Protein AF-A0AAW4JAL2-F1 (afdb_monomer)

Organism: NCBI:txid479978

Radius of gyration: 27.18 Å; Cα contacts (8 Å, |Δi|>4): 121; chains: 1; bounding box: 78×72×46 Å

Mean predicted aligned error: 15.73 Å

pLDDT: mean 75.28, std 24.64, range [32.41, 98.19]

Solvent-accessible surface area (backbone atoms only — not comparable to full-atom values): 9735 Å² total; per-residue (Å²): 136,89,83,88,85,87,83,91,80,91,78,87,87,85,87,79,88,86,88,87,83,86,85,88,83,90,84,86,88,84,88,81,88,77,83,83,69,83,73,69,82,74,87,68,92,65,83,68,89,48,60,44,38,52,54,19,42,5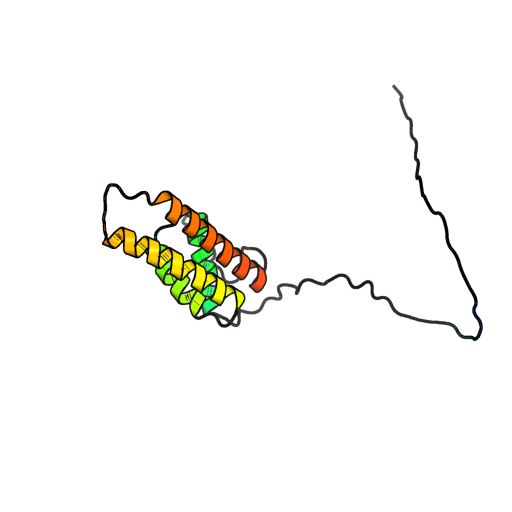3,49,44,51,51,33,58,76,67,67,56,54,49,34,82,72,42,44,64,31,14,62,33,13,51,65,22,83,52,65,58,36,16,54,25,12,46,51,30,39,54,45,26,47,53,46,44,53,50,61,71,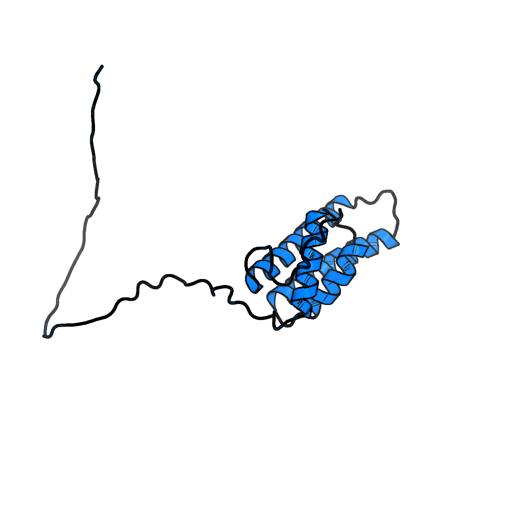65,61,56,92,86,64,80,56,64,71,52,41,52,50,31,52,49,26,46,50,48,29,49,50,31,38,31,74,74,65,44,70,81,84,52,98,83,52,80,73,83,77,81,82,127

Sequence (153 aa):
MKRELAALSLLFVSACAPAEPAPSSSAAPSSSSAAAASAAPQAGSTAPADKVATGACNMVARVIEQQDVRFTSNSPIALRARRAADPGVREAGERLAVVTKESGDMFVRNDPNEDTGPVDARMAEAQRGLLTACTALFGPQPWPFAPSPTATN

Foldseek 3Di:
DDDDDDDDDDDDDDDDDDDDDDDDDDDDDDDDDDPPPPPDPPLDDDPPPWPLLVVLLLLLVVCLVVLPLALVSLVVSLVSQCPTPQPQSNVLSPQLNVLSVVNVVCVVVPDPPDDCVVSSVSSSVSSVSNNVSSCSRRNDDDGPPRPDPPPDD

Structure (mmCIF, N/CA/C/O backbone):
data_AF-A0AAW4JAL2-F1
#
_entry.id   AF-A0AAW4JAL2-F1
#
loop_
_atom_site.group_PDB
_atom_site.id
_atom_site.type_symbol
_atom_site.label_atom_id
_atom_site.label_alt_id
_atom_site.label_comp_id
_atom_site.label_asym_id
_atom_site.label_entity_id
_atom_site.label_seq_id
_atom_site.pdbx_PDB_ins_code
_atom_site.Cartn_x
_atom_site.Cartn_y
_atom_site.Cartn_z
_atom_site.occupancy
_atom_site.B_iso_or_equiv
_atom_site.auth_seq_id
_atom_site.auth_comp_id
_atom_site.auth_asym_id
_atom_site.auth_atom_id
_atom_site.pdbx_PDB_model_num
ATOM 1 N N . MET A 1 1 ? -10.070 61.598 8.629 1.00 42.12 1 MET A N 1
ATOM 2 C CA . MET A 1 1 ? -10.534 61.153 7.293 1.00 42.12 1 MET A CA 1
ATOM 3 C C . MET A 1 1 ? -11.051 59.727 7.496 1.00 42.12 1 MET A C 1
ATOM 5 O O . MET A 1 1 ? -10.233 58.843 7.643 1.00 42.12 1 MET A O 1
ATOM 9 N N . LYS A 1 2 ? -12.297 59.452 7.901 1.00 42.44 2 LYS A N 1
ATOM 10 C CA . LYS A 1 2 ? -13.614 59.680 7.273 1.00 42.44 2 LYS A CA 1
ATOM 11 C C . LYS A 1 2 ? -13.723 59.051 5.875 1.00 42.44 2 LYS A C 1
ATOM 13 O O . LYS A 1 2 ? -13.361 59.707 4.905 1.00 42.44 2 LYS A O 1
ATOM 18 N N . ARG A 1 3 ? -14.248 57.817 5.818 1.00 45.53 3 ARG A N 1
ATOM 19 C CA . ARG A 1 3 ? -15.282 57.350 4.873 1.00 45.53 3 ARG A CA 1
ATOM 20 C C . ARG A 1 3 ? -15.841 55.995 5.330 1.00 45.53 3 ARG A C 1
ATOM 22 O O . ARG A 1 3 ? -15.150 54.986 5.306 1.00 45.53 3 ARG A O 1
ATOM 29 N N . GLU A 1 4 ? -17.078 56.063 5.809 1.00 40.97 4 GLU A N 1
ATOM 30 C CA . GLU A 1 4 ? -18.032 54.967 5.988 1.00 40.97 4 GLU A CA 1
ATOM 31 C C . GLU A 1 4 ? -18.690 54.577 4.647 1.00 40.97 4 GLU A C 1
ATOM 33 O O . GLU A 1 4 ? -18.439 55.244 3.643 1.00 40.97 4 GLU A O 1
ATOM 38 N N . LEU A 1 5 ? -19.593 53.581 4.724 1.00 46.53 5 LEU A N 1
ATOM 39 C CA . LEU A 1 5 ? -20.674 53.121 3.819 1.00 46.53 5 LEU A CA 1
ATOM 40 C C . LEU A 1 5 ? -20.441 51.674 3.335 1.00 46.53 5 LEU A C 1
ATOM 42 O O . LEU A 1 5 ? -19.517 51.440 2.569 1.00 46.53 5 LEU A O 1
ATOM 46 N N . ALA A 1 6 ? -21.096 50.624 3.855 1.00 42.88 6 ALA A N 1
ATOM 47 C CA . ALA A 1 6 ? -22.523 50.321 4.108 1.00 42.88 6 ALA A CA 1
ATOM 48 C C . ALA A 1 6 ? -23.257 49.665 2.916 1.00 42.88 6 ALA A C 1
ATOM 50 O O . ALA A 1 6 ? -22.968 49.963 1.764 1.00 42.88 6 ALA A O 1
ATOM 51 N N . ALA A 1 7 ? -24.263 48.855 3.284 1.00 45.91 7 ALA A N 1
ATOM 52 C CA . ALA A 1 7 ? -25.316 48.178 2.504 1.00 45.91 7 ALA A CA 1
ATOM 53 C C . ALA A 1 7 ? -24.996 46.734 2.049 1.00 45.91 7 ALA A C 1
ATOM 55 O O . ALA A 1 7 ? -24.128 46.517 1.214 1.00 45.91 7 ALA A O 1
ATOM 56 N N . LEU A 1 8 ? -25.524 45.677 2.692 1.00 42.72 8 LEU A N 1
ATOM 57 C CA . LEU A 1 8 ? -26.917 45.163 2.720 1.00 42.72 8 LEU A CA 1
ATOM 58 C C . LEU A 1 8 ? -27.532 44.906 1.335 1.00 42.72 8 LEU A C 1
ATOM 60 O O . LEU A 1 8 ? -27.754 45.856 0.592 1.00 42.72 8 LEU A O 1
ATOM 64 N N . SER A 1 9 ? -27.907 43.641 1.086 1.00 47.41 9 SER A N 1
ATOM 65 C CA . SER A 1 9 ? -29.159 43.138 0.460 1.00 47.41 9 SER A CA 1
ATOM 66 C C . SER A 1 9 ? -28.894 41.692 -0.000 1.00 47.41 9 SER A C 1
ATOM 68 O O . SER A 1 9 ? -28.150 41.481 -0.947 1.00 47.41 9 SER A O 1
ATOM 70 N N . LEU A 1 10 ? -29.260 40.629 0.728 1.00 48.38 10 LEU A N 1
ATOM 71 C CA . LEU A 1 10 ? -30.616 40.071 0.861 1.00 48.38 10 LEU A CA 1
ATOM 72 C C . LEU A 1 10 ? -31.449 40.210 -0.419 1.00 48.38 10 LEU A C 1
ATOM 74 O O . LEU A 1 10 ? -32.180 41.179 -0.582 1.00 48.38 10 LEU A O 1
ATOM 78 N N . LEU A 1 11 ? -31.389 39.192 -1.279 1.00 51.84 11 LEU A N 1
ATOM 79 C CA . LEU A 1 11 ? -32.469 38.879 -2.210 1.00 51.84 11 LEU A CA 1
ATOM 80 C C . LEU A 1 11 ? -32.836 37.402 -2.070 1.00 51.84 11 LEU A C 1
ATOM 82 O O . LEU A 1 11 ? -32.227 36.507 -2.649 1.00 51.84 11 LEU A O 1
ATOM 86 N N . PHE A 1 12 ? -33.855 37.197 -1.239 1.00 42.25 12 PHE A N 1
ATOM 87 C CA . PHE A 1 12 ? -34.793 36.092 -1.334 1.00 42.25 12 PHE A CA 1
ATOM 88 C C . PHE A 1 12 ? -35.413 36.079 -2.738 1.00 42.25 12 PHE A C 1
ATOM 90 O O . PHE A 1 12 ? -35.959 37.089 -3.178 1.00 42.25 12 PHE A O 1
ATOM 97 N N . VAL A 1 13 ? -35.414 34.922 -3.394 1.00 45.62 13 VAL A N 1
ATOM 98 C CA . VAL A 1 13 ? -36.406 34.597 -4.423 1.00 45.62 13 VAL A CA 1
ATOM 99 C C . VAL A 1 13 ? -37.194 33.405 -3.905 1.00 45.62 13 VAL A C 1
ATOM 101 O O . VAL A 1 13 ? -36.688 32.293 -3.795 1.00 45.62 13 VAL A O 1
ATOM 104 N N . SER A 1 14 ? -38.434 33.700 -3.530 1.00 43.41 14 SER A N 1
ATOM 105 C CA . SER A 1 14 ? -39.494 32.759 -3.202 1.00 43.41 14 SER A CA 1
ATOM 106 C C . SER A 1 14 ? -40.646 33.038 -4.165 1.00 43.41 14 SER A C 1
ATOM 108 O O . SER A 1 14 ? -41.103 34.177 -4.242 1.00 43.41 14 SER A O 1
ATOM 110 N N . ALA A 1 15 ? -41.064 32.022 -4.919 1.00 43.38 15 ALA A N 1
ATOM 111 C CA . ALA A 1 15 ? -42.331 31.916 -5.652 1.00 43.38 15 ALA A CA 1
ATOM 112 C C . ALA A 1 15 ? -42.387 30.497 -6.258 1.00 43.38 15 ALA A C 1
ATOM 114 O O . ALA A 1 15 ? -41.367 30.031 -6.752 1.00 43.38 15 ALA A O 1
ATOM 115 N N . CYS A 1 16 ? -43.479 29.737 -6.342 1.00 37.44 16 CYS A N 1
ATOM 116 C CA . CYS A 1 16 ? -44.869 29.801 -5.874 1.00 37.44 16 CYS A CA 1
ATOM 117 C C . CYS A 1 16 ? -45.487 28.455 -6.359 1.00 37.44 16 CYS A C 1
ATOM 119 O O . CYS A 1 16 ? -45.356 28.166 -7.543 1.00 37.44 16 CYS A O 1
ATOM 121 N N . ALA A 1 17 ? -45.834 27.518 -5.459 1.00 50.44 17 ALA A N 1
ATOM 122 C CA . ALA A 1 17 ? -47.175 26.942 -5.169 1.00 50.44 17 ALA A CA 1
ATOM 123 C C . ALA A 1 17 ? -47.904 26.169 -6.318 1.00 50.44 17 ALA A C 1
ATOM 125 O O . ALA A 1 17 ? -47.684 26.481 -7.485 1.00 50.44 17 ALA A O 1
ATOM 126 N N . PRO A 1 18 ? -48.761 25.153 -6.023 1.00 44.38 18 PRO A N 1
ATOM 127 C CA . PRO A 1 18 ? -49.992 25.341 -5.233 1.00 44.38 18 PRO A CA 1
ATOM 128 C C . PRO A 1 18 ? -50.274 24.320 -4.099 1.00 44.38 18 PRO A C 1
ATOM 130 O O . PRO A 1 18 ? -49.918 23.147 -4.173 1.00 44.38 18 PRO A O 1
ATOM 133 N N . ALA A 1 19 ? -50.965 24.828 -3.067 1.00 42.12 19 ALA A N 1
ATOM 134 C CA . ALA A 1 19 ? -51.722 24.145 -1.998 1.00 42.12 19 ALA A CA 1
ATOM 135 C C . ALA A 1 19 ? -53.107 23.673 -2.535 1.00 42.12 19 ALA A C 1
ATOM 137 O O . ALA A 1 19 ? -53.464 24.088 -3.633 1.00 42.12 19 ALA A O 1
ATOM 138 N N . GLU A 1 20 ? -53.995 22.869 -1.931 1.00 42.88 20 GLU A N 1
ATOM 139 C CA . GLU A 1 20 ? -54.377 22.372 -0.579 1.00 42.88 20 GLU A CA 1
ATOM 140 C C . GLU A 1 20 ? -55.439 21.221 -0.831 1.00 42.88 20 GLU A C 1
ATOM 142 O O . GLU A 1 20 ? -55.565 20.874 -2.012 1.00 42.88 20 GLU A O 1
ATOM 147 N N . PRO A 1 21 ? -56.243 20.613 0.102 1.00 48.28 21 PRO A N 1
ATOM 148 C CA . PRO A 1 21 ? -56.688 21.042 1.445 1.00 48.28 21 PRO A CA 1
ATOM 149 C C . PRO A 1 21 ? -56.552 20.020 2.608 1.00 48.28 21 PRO A C 1
ATOM 151 O O . PRO A 1 21 ? -56.436 18.810 2.418 1.00 48.28 21 PRO A O 1
ATOM 154 N N . ALA A 1 22 ? -56.598 20.548 3.839 1.00 46.62 22 ALA A N 1
ATOM 155 C CA . ALA A 1 22 ? -56.713 19.849 5.140 1.00 46.62 22 ALA A CA 1
ATOM 156 C C . ALA A 1 22 ? -58.193 19.412 5.433 1.00 46.62 22 ALA A C 1
ATOM 158 O O . ALA A 1 22 ? -58.999 19.615 4.519 1.00 46.62 22 ALA A O 1
ATOM 159 N N . PRO A 1 23 ? -58.637 18.858 6.613 1.00 51.88 23 PRO A N 1
ATOM 160 C CA . PRO A 1 23 ? -58.338 19.339 7.989 1.00 51.88 23 PRO A CA 1
ATOM 161 C C . PRO A 1 23 ? -58.340 18.326 9.188 1.00 51.88 23 PRO A C 1
ATOM 163 O O . PRO A 1 23 ? -58.772 17.184 9.072 1.00 51.88 23 PRO A O 1
ATOM 166 N N . SER A 1 24 ? -57.959 18.857 10.373 1.00 38.34 24 SER A N 1
ATOM 167 C CA . SER A 1 24 ? -58.356 18.481 11.767 1.00 38.34 24 SER A CA 1
ATOM 168 C C . SER A 1 24 ? -57.721 17.226 12.419 1.00 38.34 24 SER A C 1
ATOM 170 O O . SER A 1 24 ? -57.675 16.175 11.803 1.00 38.34 24 SER A O 1
ATOM 172 N N . SER A 1 25 ? -57.225 17.185 13.671 1.00 39.06 25 SER A N 1
ATOM 173 C CA . SER A 1 25 ? -57.404 18.001 14.891 1.00 39.06 25 SER A CA 1
ATOM 174 C C . SER A 1 25 ? -56.226 17.845 15.887 1.00 39.06 25 SER A C 1
ATOM 176 O O . SER A 1 25 ? -55.672 16.762 16.022 1.00 39.06 25 SER A O 1
ATOM 178 N N . SER A 1 26 ? -55.959 18.924 16.639 1.00 39.06 26 SER A N 1
ATOM 179 C CA . SER A 1 26 ? -55.559 19.024 18.066 1.00 39.06 26 SER A CA 1
ATOM 180 C C . SER A 1 26 ? -54.395 18.207 18.665 1.00 39.06 26 SER A C 1
ATOM 182 O O . SER A 1 26 ? -54.545 17.021 18.931 1.00 39.06 26 SER A O 1
ATOM 184 N N . ALA A 1 27 ? -53.326 18.912 19.079 1.00 34.84 27 ALA A N 1
ATOM 185 C CA . ALA A 1 27 ? -52.819 19.037 20.469 1.00 34.84 27 ALA A CA 1
ATOM 186 C C . ALA A 1 27 ? -51.301 19.350 20.503 1.00 34.84 27 ALA A C 1
ATOM 188 O O . ALA A 1 27 ? -50.500 18.677 19.865 1.00 34.84 27 ALA A O 1
ATOM 189 N N . ALA A 1 28 ? -50.901 20.369 21.268 1.00 36.94 28 ALA A N 1
ATOM 190 C CA . ALA A 1 28 ? -49.506 20.679 21.627 1.00 36.94 28 ALA A CA 1
ATOM 191 C C . ALA A 1 28 ? -49.160 20.055 23.005 1.00 36.94 28 ALA A C 1
ATOM 193 O O . ALA A 1 28 ? -50.087 19.565 23.654 1.00 36.94 28 ALA A O 1
ATOM 194 N N . PRO A 1 29 ? -47.935 20.179 23.574 1.00 50.56 29 PRO A N 1
ATOM 195 C CA . PRO A 1 29 ? -46.607 20.481 23.017 1.00 50.56 29 PRO A CA 1
ATOM 196 C C . PRO A 1 29 ? -45.538 19.421 23.420 1.00 50.56 29 PRO A C 1
ATOM 198 O O . PRO A 1 29 ? -45.803 18.537 24.230 1.00 50.56 29 PRO A O 1
ATOM 201 N N . SER A 1 30 ? -44.297 19.605 22.945 1.00 32.41 30 SER A N 1
ATOM 202 C CA . SER A 1 30 ? -43.004 19.205 23.562 1.00 32.41 30 SER A CA 1
ATOM 203 C C . SER A 1 30 ? -42.102 18.312 22.704 1.00 32.41 30 SER A C 1
ATOM 205 O O . SER A 1 30 ? -42.478 17.227 22.282 1.00 32.41 30 SER A O 1
ATOM 207 N N . SER A 1 31 ? -40.857 18.782 22.584 1.00 36.38 31 SER A N 1
ATOM 208 C CA . SER A 1 31 ? -39.620 17.999 22.501 1.00 36.38 31 SER A CA 1
ATOM 209 C C . SER A 1 31 ? -39.442 17.041 21.319 1.00 36.38 31 SER A C 1
ATOM 211 O O . SER A 1 31 ? -39.886 15.900 21.352 1.00 36.38 31 SER A O 1
ATOM 213 N N . SER A 1 32 ? -38.578 17.408 20.371 1.00 37.66 32 SER A N 1
ATOM 214 C CA . SER A 1 32 ? -37.197 16.884 20.330 1.00 37.66 32 SER A CA 1
ATOM 215 C C . SER A 1 32 ? -36.548 17.131 18.971 1.00 37.66 32 SER A C 1
ATOM 217 O O . SER A 1 32 ? -37.072 16.794 17.915 1.00 37.66 32 SER A O 1
ATOM 219 N N . SER A 1 33 ? -35.365 17.722 19.048 1.00 35.81 33 SER A N 1
ATOM 220 C CA . SER A 1 33 ? -34.369 17.883 18.000 1.00 35.81 33 SER A CA 1
ATOM 221 C C . SER A 1 33 ? -33.997 16.561 17.324 1.00 35.81 33 SER A C 1
ATOM 223 O O . SER A 1 33 ? -33.811 15.566 18.015 1.00 35.81 33 SER A O 1
ATOM 225 N N . ALA A 1 34 ? -33.739 16.596 16.015 1.00 36.84 34 ALA A N 1
ATOM 226 C CA . ALA A 1 34 ? -32.634 15.859 15.391 1.00 36.84 34 ALA A CA 1
ATOM 227 C C . ALA A 1 34 ? -32.423 16.356 13.952 1.00 36.84 34 ALA A C 1
ATOM 229 O O . ALA A 1 34 ? -32.934 15.793 12.988 1.00 36.84 34 ALA A O 1
ATOM 230 N N . ALA A 1 35 ? -31.628 17.418 13.807 1.00 34.88 35 ALA A N 1
ATOM 231 C CA . ALA A 1 35 ? -30.840 17.581 12.597 1.00 34.88 35 ALA A CA 1
ATOM 232 C C . ALA A 1 35 ? -29.868 16.395 12.556 1.00 34.88 35 ALA A C 1
ATOM 234 O O . ALA A 1 35 ? -28.997 16.280 13.419 1.00 34.88 35 ALA A O 1
ATOM 235 N N . ALA A 1 36 ? -30.054 15.487 11.601 1.00 36.50 36 ALA A N 1
ATOM 236 C CA . ALA A 1 36 ? -29.121 14.404 11.337 1.00 36.50 36 ALA A CA 1
ATOM 237 C C . ALA A 1 36 ? -27.841 14.994 10.725 1.00 36.50 36 ALA A C 1
ATOM 239 O O . ALA A 1 36 ? -27.621 14.955 9.519 1.00 36.50 36 ALA A O 1
ATOM 240 N N . ALA A 1 37 ? -27.004 15.590 11.573 1.00 38.31 37 ALA A N 1
ATOM 241 C CA . ALA A 1 37 ? -25.594 15.733 11.283 1.00 38.31 37 ALA A CA 1
ATOM 242 C C . ALA A 1 37 ? -25.013 14.318 11.310 1.00 38.31 37 ALA A C 1
ATOM 244 O O . ALA A 1 37 ? -25.045 13.653 12.346 1.00 38.31 37 ALA A O 1
ATOM 245 N N . SER A 1 38 ? -24.534 13.840 10.162 1.00 39.91 38 SER A N 1
ATOM 246 C CA . SER A 1 38 ? -23.717 12.636 10.078 1.00 39.91 38 SER A CA 1
ATOM 247 C C . SER A 1 38 ? -22.513 12.807 11.001 1.00 39.91 38 SER A C 1
ATOM 249 O O . SER A 1 38 ? -21.517 13.432 10.642 1.00 39.91 38 SER A O 1
ATOM 251 N N . ALA A 1 39 ? -22.624 12.286 12.220 1.00 35.12 39 ALA A N 1
ATOM 252 C CA . ALA A 1 39 ? -21.490 12.103 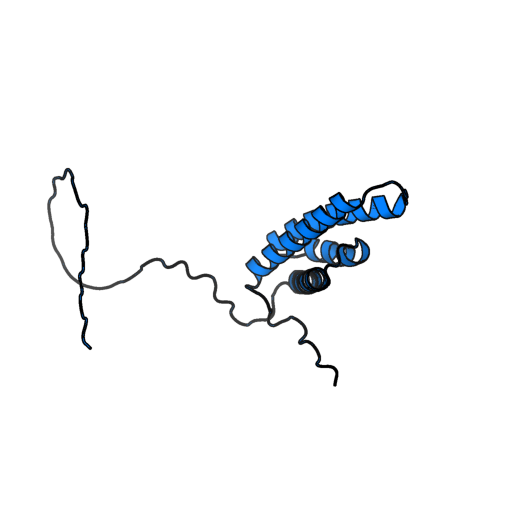13.095 1.00 35.12 39 ALA A CA 1
ATOM 253 C C . ALA A 1 39 ? -20.602 11.049 12.431 1.00 35.12 39 ALA A C 1
ATOM 255 O O . ALA A 1 39 ? -20.930 9.862 12.414 1.00 35.12 39 ALA A O 1
ATOM 256 N N . ALA A 1 40 ? -19.495 11.498 11.841 1.00 41.69 40 ALA A N 1
ATOM 257 C CA . ALA A 1 40 ? -18.359 10.628 11.599 1.00 41.69 40 ALA A CA 1
ATOM 258 C C . ALA A 1 40 ? -18.052 9.888 12.916 1.00 41.69 40 ALA A C 1
ATOM 260 O O . ALA A 1 40 ? -18.095 10.530 13.974 1.00 41.69 40 ALA A O 1
ATOM 261 N N . PRO A 1 41 ? -17.772 8.574 12.895 1.00 39.66 41 PRO A N 1
ATOM 262 C CA . PRO A 1 41 ? -17.378 7.863 14.099 1.00 39.66 41 PRO A CA 1
ATOM 263 C C . PRO A 1 41 ? -16.192 8.599 14.720 1.00 39.66 41 PRO A C 1
ATOM 265 O O . PRO A 1 41 ? -15.140 8.738 14.094 1.00 39.66 41 PRO A O 1
ATOM 268 N N . GLN A 1 42 ? -16.383 9.140 15.924 1.00 35.38 42 GLN A N 1
ATOM 269 C CA . GLN A 1 42 ? -15.282 9.708 16.683 1.00 35.38 42 GLN A CA 1
ATOM 270 C C . GLN A 1 42 ? -14.246 8.603 16.864 1.00 35.38 42 GLN A C 1
ATOM 272 O O . GLN A 1 42 ? -14.569 7.527 17.369 1.00 35.38 42 GLN A O 1
ATOM 277 N N . ALA A 1 43 ? -13.016 8.889 16.437 1.00 45.38 43 ALA A N 1
ATOM 278 C CA . ALA A 1 43 ? -11.834 8.086 16.700 1.00 45.38 43 ALA A CA 1
ATOM 279 C C . ALA A 1 43 ? -11.619 8.016 18.221 1.00 45.38 43 ALA A C 1
ATOM 281 O O . ALA A 1 43 ? -10.908 8.817 18.826 1.00 45.38 43 ALA A O 1
ATOM 282 N N . GLY A 1 44 ? -12.333 7.089 18.851 1.00 35.66 44 GLY A N 1
ATOM 283 C CA . GLY A 1 44 ? -12.229 6.763 20.256 1.00 35.66 44 GLY A CA 1
ATOM 284 C C . GLY A 1 44 ? -11.061 5.816 20.453 1.00 35.66 44 GLY A C 1
ATOM 285 O O . GLY A 1 44 ? -11.067 4.695 19.958 1.00 35.66 44 GLY A O 1
ATOM 286 N N . SER A 1 45 ? -10.062 6.303 21.180 1.00 54.75 45 SER A N 1
ATOM 287 C CA . SER A 1 45 ? -8.967 5.549 21.781 1.00 54.75 45 SER A CA 1
ATOM 288 C C . SER A 1 45 ? -9.368 4.123 22.192 1.00 54.75 45 SER A C 1
ATOM 290 O O . SER A 1 45 ? -10.127 3.915 23.135 1.00 54.75 45 SER A O 1
ATOM 292 N N . THR A 1 46 ? -8.865 3.127 21.473 1.00 46.12 46 THR A N 1
ATOM 293 C CA . THR A 1 46 ? -8.651 1.745 21.927 1.00 46.12 46 THR A CA 1
ATOM 294 C C . THR A 1 46 ? -7.758 1.089 20.882 1.00 46.12 46 THR A C 1
ATOM 296 O O . THR A 1 46 ? -7.887 1.376 19.694 1.00 46.12 46 THR A O 1
ATOM 299 N N . ALA A 1 47 ? -6.784 0.282 21.306 1.00 52.78 47 ALA A N 1
ATOM 300 C CA . ALA A 1 47 ? -5.856 -0.364 20.383 1.00 52.78 47 ALA A CA 1
ATOM 301 C C . ALA A 1 47 ? -6.623 -1.016 19.212 1.00 52.78 47 ALA A C 1
ATOM 303 O O . ALA A 1 47 ? -7.637 -1.675 19.455 1.00 52.78 47 ALA A O 1
ATOM 304 N N . PRO A 1 48 ? -6.174 -0.833 17.961 1.00 60.53 48 PRO A N 1
ATOM 305 C CA . PRO A 1 48 ? -6.904 -1.314 16.799 1.00 60.53 48 PRO A CA 1
ATOM 306 C C . PRO A 1 48 ? -7.104 -2.829 16.902 1.00 60.53 48 PRO A C 1
ATOM 308 O O . PRO A 1 48 ? -6.144 -3.582 17.084 1.00 60.53 48 PRO A O 1
ATOM 311 N N . ALA A 1 49 ? -8.363 -3.269 16.807 1.00 68.12 49 ALA A N 1
ATOM 312 C CA . ALA A 1 49 ? -8.727 -4.683 16.910 1.00 68.12 49 ALA A CA 1
ATOM 313 C C . ALA A 1 49 ? -8.002 -5.528 15.847 1.00 68.12 49 ALA A C 1
ATOM 315 O O . ALA A 1 49 ? -7.603 -6.664 16.103 1.00 68.12 49 ALA A O 1
ATOM 316 N N . ASP A 1 50 ? -7.756 -4.934 14.678 1.00 80.38 50 ASP A N 1
ATOM 317 C CA . ASP A 1 50 ? -7.003 -5.542 13.594 1.00 80.38 50 ASP A CA 1
ATOM 318 C C . ASP A 1 50 ? -5.525 -5.113 13.617 1.00 80.38 50 ASP A C 1
ATOM 320 O O . ASP A 1 50 ? -5.099 -4.138 12.985 1.00 80.38 50 ASP A O 1
ATOM 324 N N . LYS A 1 51 ? -4.708 -5.890 14.338 1.00 85.00 51 LYS A N 1
ATOM 325 C CA . LYS A 1 51 ? -3.245 -5.710 14.381 1.00 85.00 51 LYS A CA 1
ATOM 326 C C . LYS A 1 51 ? -2.583 -5.899 13.011 1.00 85.00 51 LYS A C 1
ATOM 328 O O . LYS A 1 51 ? -1.496 -5.365 12.778 1.00 85.00 51 LYS A O 1
ATOM 333 N N . VAL A 1 52 ? -3.210 -6.651 12.106 1.00 88.19 52 VAL A N 1
ATOM 334 C CA . VAL A 1 52 ? -2.689 -6.912 10.761 1.00 88.19 52 VAL A CA 1
ATOM 335 C C . VAL A 1 52 ? -2.880 -5.672 9.888 1.00 88.19 52 VAL A C 1
ATOM 337 O O . VAL A 1 52 ? -1.894 -5.186 9.327 1.00 88.19 52 VAL A O 1
ATOM 340 N N . ALA A 1 53 ? -4.091 -5.104 9.860 1.00 88.12 53 ALA A N 1
ATOM 341 C CA . ALA A 1 53 ? -4.372 -3.828 9.200 1.00 88.12 53 ALA A CA 1
ATOM 342 C C . ALA A 1 53 ? -3.485 -2.714 9.761 1.00 88.12 53 ALA A C 1
ATOM 344 O O . ALA A 1 53 ? -2.814 -2.017 9.010 1.00 88.12 53 ALA A O 1
ATOM 345 N N . THR A 1 54 ? -3.372 -2.630 11.086 1.00 91.00 54 THR A N 1
ATOM 346 C CA . THR A 1 54 ? -2.490 -1.679 11.781 1.00 91.00 54 THR A CA 1
ATOM 347 C C . THR A 1 54 ? -1.056 -1.734 11.268 1.00 91.00 54 THR A C 1
ATOM 349 O O . THR A 1 54 ? -0.452 -0.716 10.924 1.00 91.00 54 THR A O 1
ATOM 352 N N . GLY A 1 55 ? -0.494 -2.942 11.196 1.00 90.69 55 GLY A N 1
ATOM 353 C CA . GLY A 1 55 ? 0.857 -3.140 10.701 1.00 90.69 55 GLY A CA 1
ATOM 354 C C . GLY A 1 55 ? 0.996 -2.754 9.230 1.00 90.69 55 GLY A C 1
ATOM 355 O O . GLY A 1 55 ? 2.010 -2.168 8.868 1.00 90.69 55 GLY A O 1
ATOM 356 N N . ALA A 1 56 ? 0.020 -3.087 8.382 1.00 93.62 56 ALA A N 1
ATOM 357 C CA . ALA A 1 56 ? 0.046 -2.743 6.960 1.00 93.62 56 ALA A CA 1
ATOM 358 C C . ALA A 1 56 ? -0.046 -1.227 6.742 1.00 93.62 56 ALA A C 1
ATOM 360 O O . ALA A 1 56 ? 0.753 -0.667 5.995 1.00 93.62 56 ALA A O 1
ATOM 361 N N . CYS A 1 57 ? -0.951 -0.566 7.461 1.00 94.38 57 CYS A N 1
ATOM 362 C CA . CYS A 1 57 ? -1.186 0.866 7.369 1.00 94.38 57 CYS A CA 1
ATOM 363 C C . CYS A 1 57 ? 0.044 1.684 7.780 1.00 94.38 57 CYS A C 1
ATOM 365 O O . CYS A 1 57 ? 0.448 2.596 7.063 1.00 94.38 57 CYS A O 1
ATOM 367 N N . ASN A 1 58 ? 0.721 1.316 8.872 1.00 93.25 58 ASN A N 1
ATOM 368 C CA . ASN A 1 58 ? 1.973 1.983 9.247 1.00 93.25 58 ASN A CA 1
ATOM 369 C C . ASN A 1 58 ? 3.067 1.830 8.188 1.00 93.25 58 ASN A C 1
ATOM 371 O O . ASN A 1 58 ? 3.791 2.780 7.899 1.00 93.25 58 ASN A O 1
ATOM 375 N N . MET A 1 59 ? 3.201 0.634 7.609 1.00 94.25 59 MET A N 1
ATOM 376 C CA . MET A 1 59 ? 4.219 0.406 6.590 1.00 94.25 59 MET A CA 1
ATOM 377 C C . MET A 1 59 ? 3.904 1.164 5.297 1.00 94.25 59 MET A C 1
ATOM 379 O O . MET A 1 59 ? 4.825 1.754 4.739 1.00 94.25 59 MET A O 1
ATOM 383 N N . VAL A 1 60 ? 2.637 1.197 4.843 1.00 95.69 60 VAL A N 1
ATOM 384 C CA . VAL A 1 60 ? 2.269 1.928 3.616 1.00 95.69 60 VAL A CA 1
ATOM 385 C C . VAL A 1 60 ? 2.508 3.428 3.768 1.00 95.69 60 VAL A C 1
ATOM 387 O O . VAL A 1 60 ? 3.057 4.055 2.869 1.00 95.69 60 VAL A O 1
ATOM 390 N N . ALA A 1 61 ? 2.178 3.996 4.930 1.00 94.81 61 ALA A N 1
ATOM 391 C CA . ALA A 1 61 ? 2.433 5.405 5.201 1.00 94.81 61 ALA A CA 1
ATOM 392 C C . ALA A 1 61 ? 3.926 5.746 5.114 1.00 94.81 61 ALA A C 1
ATOM 394 O O . ALA A 1 61 ? 4.300 6.730 4.480 1.00 94.81 61 ALA A O 1
ATOM 395 N N . ARG A 1 62 ? 4.784 4.890 5.683 1.00 93.69 62 ARG A N 1
ATOM 396 C CA . ARG A 1 62 ? 6.236 5.081 5.655 1.00 93.69 62 ARG A CA 1
ATOM 397 C C . ARG A 1 62 ? 6.806 5.021 4.239 1.00 93.69 62 ARG A C 1
ATOM 399 O O . ARG A 1 62 ? 7.634 5.856 3.894 1.00 93.69 62 ARG A O 1
ATOM 406 N N . VAL A 1 63 ? 6.396 4.049 3.421 1.00 95.38 63 VAL A N 1
ATOM 407 C CA . VAL A 1 63 ? 6.919 3.957 2.044 1.00 95.38 63 VAL A CA 1
ATOM 408 C C . VAL A 1 63 ? 6.414 5.101 1.167 1.00 95.38 63 VAL A C 1
ATOM 410 O O . VAL A 1 63 ? 7.161 5.563 0.315 1.00 95.38 63 VAL A O 1
ATOM 413 N N . ILE A 1 64 ? 5.208 5.627 1.414 1.00 95.50 64 ILE A N 1
ATOM 414 C CA . ILE A 1 64 ? 4.708 6.832 0.732 1.00 95.50 64 ILE A CA 1
ATOM 415 C C . ILE A 1 64 ? 5.538 8.061 1.115 1.00 95.50 64 ILE A C 1
ATOM 417 O O . ILE A 1 64 ? 5.948 8.811 0.234 1.00 95.50 64 ILE A O 1
ATOM 421 N N . GLU A 1 65 ? 5.817 8.255 2.407 1.00 93.62 65 GLU A N 1
ATOM 422 C CA . GLU A 1 65 ? 6.667 9.352 2.891 1.00 93.62 65 GLU A CA 1
ATOM 423 C C . GLU A 1 65 ? 8.073 9.291 2.275 1.00 93.62 65 GLU A C 1
ATOM 425 O O . GLU A 1 65 ? 8.630 10.306 1.861 1.00 93.62 65 GLU A O 1
ATOM 430 N N . GLN A 1 66 ? 8.618 8.081 2.147 1.00 95.00 66 GLN A N 1
ATOM 431 C CA . GLN A 1 66 ? 9.919 7.823 1.529 1.00 95.00 66 GLN A CA 1
ATOM 432 C C . GLN A 1 66 ? 9.892 7.843 -0.006 1.00 95.00 66 GLN A C 1
ATOM 434 O O . GLN A 1 66 ? 10.952 7.734 -0.618 1.00 95.00 66 GLN A O 1
ATOM 439 N N . GLN A 1 67 ? 8.713 7.972 -0.624 1.00 95.00 67 GLN A N 1
ATOM 440 C CA . GLN A 1 67 ? 8.509 7.845 -2.073 1.00 95.00 67 GLN A CA 1
ATOM 441 C C . GLN A 1 67 ? 9.057 6.516 -2.634 1.00 95.00 67 GLN A C 1
ATOM 443 O O . GLN A 1 67 ? 9.532 6.440 -3.766 1.00 95.00 67 GLN A O 1
ATOM 448 N N . ASP A 1 68 ? 8.998 5.452 -1.832 1.00 94.75 68 ASP A N 1
ATOM 449 C CA . ASP A 1 68 ? 9.529 4.137 -2.169 1.00 94.75 68 ASP A CA 1
ATOM 450 C C . ASP A 1 68 ? 8.476 3.277 -2.879 1.00 94.75 68 ASP A C 1
ATOM 452 O O . ASP A 1 68 ? 7.623 2.627 -2.266 1.00 94.75 68 ASP A O 1
ATOM 456 N N . VAL A 1 69 ? 8.566 3.252 -4.205 1.00 95.56 69 VAL A N 1
ATOM 457 C CA . VAL A 1 69 ? 7.706 2.455 -5.093 1.00 95.56 69 VAL A CA 1
ATOM 458 C C . VAL A 1 69 ? 8.289 1.076 -5.422 1.00 95.56 69 VAL A C 1
ATOM 460 O O . VAL A 1 69 ? 7.750 0.352 -6.254 1.00 95.56 69 VAL A O 1
ATOM 463 N N . ARG A 1 70 ? 9.376 0.648 -4.767 1.00 93.44 70 ARG A N 1
ATOM 464 C CA . ARG A 1 70 ? 10.034 -0.624 -5.103 1.00 93.44 70 ARG A CA 1
ATOM 465 C C . ARG A 1 70 ? 9.173 -1.814 -4.697 1.00 93.44 70 ARG A C 1
ATOM 467 O O . ARG A 1 70 ? 8.628 -1.864 -3.588 1.00 93.44 70 ARG A O 1
ATOM 474 N N . PHE A 1 71 ? 9.127 -2.842 -5.546 1.00 92.75 71 PHE A N 1
ATOM 475 C CA . PHE A 1 71 ? 8.386 -4.070 -5.238 1.00 92.75 71 PHE A CA 1
ATOM 476 C C . PHE A 1 71 ? 8.869 -4.743 -3.942 1.00 92.75 71 PHE A C 1
ATOM 478 O O . PHE A 1 71 ? 8.064 -5.315 -3.209 1.00 92.75 71 PHE A O 1
ATOM 485 N N . THR A 1 72 ? 10.163 -4.649 -3.617 1.00 93.19 72 THR A N 1
ATOM 486 C CA . THR A 1 72 ? 10.751 -5.236 -2.402 1.00 93.19 72 THR A CA 1
ATOM 487 C C . THR A 1 72 ? 10.132 -4.669 -1.131 1.00 93.19 72 THR A C 1
ATOM 489 O O . THR A 1 72 ? 9.847 -5.414 -0.195 1.00 93.19 72 THR A O 1
ATOM 492 N N . SER A 1 73 ? 9.880 -3.362 -1.114 1.00 94.94 73 SER A N 1
ATOM 493 C CA . SER A 1 73 ? 9.300 -2.658 0.028 1.00 94.94 73 SER A CA 1
ATOM 494 C C . SER A 1 73 ? 7.789 -2.857 0.099 1.00 94.94 73 SER A C 1
ATOM 496 O O . SER A 1 73 ? 7.233 -3.002 1.184 1.00 94.94 73 SER A O 1
ATOM 498 N N . ASN A 1 74 ? 7.127 -2.956 -1.056 1.00 95.81 74 ASN A N 1
ATOM 499 C CA . ASN A 1 74 ? 5.673 -3.095 -1.152 1.00 95.81 74 ASN A CA 1
ATOM 500 C C . ASN A 1 74 ? 5.171 -4.542 -0.988 1.00 95.81 74 ASN A C 1
ATOM 502 O O . ASN A 1 74 ? 4.060 -4.754 -0.503 1.00 95.81 74 ASN A O 1
ATOM 506 N N . SER A 1 75 ? 6.003 -5.548 -1.272 1.00 95.88 75 SER A N 1
ATOM 507 C CA . SER A 1 75 ? 5.682 -6.978 -1.101 1.00 95.88 75 SER A CA 1
ATOM 508 C C . SER A 1 75 ? 5.191 -7.348 0.303 1.00 95.88 75 SER A C 1
ATOM 510 O O . SER A 1 75 ? 4.086 -7.890 0.426 1.00 95.88 75 SER A O 1
ATOM 512 N N . PRO A 1 76 ? 5.935 -7.063 1.391 1.00 95.81 76 PRO A N 1
ATOM 513 C CA . PRO A 1 76 ? 5.468 -7.387 2.739 1.00 95.81 76 PRO A CA 1
ATOM 514 C C . PRO A 1 76 ? 4.212 -6.597 3.135 1.00 95.81 76 PRO A C 1
ATOM 516 O O . PRO A 1 76 ? 3.384 -7.106 3.894 1.00 95.81 76 PRO A O 1
ATOM 519 N N . ILE A 1 77 ? 4.044 -5.380 2.608 1.00 96.69 77 ILE A N 1
ATOM 520 C CA . ILE A 1 77 ? 2.884 -4.519 2.869 1.00 96.69 77 ILE A CA 1
ATOM 521 C C . ILE A 1 77 ? 1.636 -5.130 2.250 1.00 96.69 77 ILE A C 1
ATOM 523 O O . ILE A 1 77 ? 0.652 -5.352 2.955 1.00 96.69 77 ILE A O 1
ATOM 527 N N . ALA A 1 78 ? 1.707 -5.485 0.969 1.00 96.19 78 ALA A N 1
ATOM 528 C CA . ALA A 1 78 ? 0.620 -6.114 0.239 1.00 96.19 78 ALA A CA 1
ATOM 529 C C . ALA A 1 78 ? 0.211 -7.451 0.874 1.00 96.19 78 ALA A C 1
ATOM 531 O O . ALA A 1 78 ? -0.970 -7.698 1.116 1.00 96.19 78 ALA A O 1
ATOM 532 N N . LEU A 1 79 ? 1.183 -8.303 1.225 1.00 96.69 79 LEU A N 1
ATOM 533 C CA . LEU A 1 79 ? 0.913 -9.586 1.883 1.00 96.69 79 LEU A CA 1
ATOM 534 C C . LEU A 1 79 ? 0.228 -9.424 3.241 1.00 96.69 79 LEU A C 1
ATOM 536 O O . LEU A 1 79 ? -0.628 -10.240 3.588 1.00 96.69 79 LEU A O 1
ATOM 540 N N . ARG A 1 80 ? 0.600 -8.395 4.010 1.00 95.56 80 ARG A N 1
ATOM 541 C CA . ARG A 1 80 ? -0.041 -8.101 5.292 1.00 95.56 80 ARG A CA 1
ATOM 542 C C . ARG A 1 80 ? -1.440 -7.524 5.086 1.00 95.56 80 ARG A C 1
ATOM 544 O O . ARG A 1 80 ? -2.377 -8.041 5.680 1.00 95.56 80 ARG A O 1
ATOM 551 N N . ALA A 1 81 ? -1.594 -6.529 4.214 1.00 94.88 81 ALA A N 1
ATOM 552 C CA . ALA A 1 81 ? -2.877 -5.891 3.919 1.00 94.88 81 ALA A CA 1
ATOM 553 C C . ALA A 1 81 ? -3.928 -6.907 3.439 1.00 94.88 81 ALA A C 1
ATOM 555 O O . ALA A 1 81 ? -5.040 -6.921 3.949 1.00 94.88 81 ALA A O 1
ATOM 556 N N . ARG A 1 82 ? -3.548 -7.859 2.576 1.00 96.31 82 ARG A N 1
ATOM 557 C CA . ARG A 1 82 ? -4.423 -8.955 2.108 1.00 96.31 82 ARG A CA 1
ATOM 558 C C . ARG A 1 82 ? -4.951 -9.881 3.208 1.00 96.31 82 ARG A C 1
ATOM 560 O O . ARG A 1 82 ? -5.887 -10.639 2.973 1.00 96.31 82 ARG A O 1
ATOM 567 N N . ARG A 1 83 ? -4.323 -9.879 4.384 1.00 94.62 83 ARG A N 1
ATOM 568 C CA . ARG A 1 83 ? -4.732 -10.678 5.548 1.00 94.62 83 ARG A CA 1
ATOM 569 C C . ARG A 1 83 ? -5.499 -9.857 6.585 1.00 94.62 83 ARG A C 1
ATOM 571 O O . ARG A 1 83 ? -5.837 -10.409 7.628 1.00 94.62 83 ARG A O 1
ATOM 578 N N . ALA A 1 84 ? -5.731 -8.569 6.329 1.00 92.75 84 ALA A N 1
ATOM 579 C CA . ALA A 1 84 ? -6.558 -7.733 7.186 1.00 92.75 84 ALA A CA 1
ATOM 580 C C . ALA A 1 84 ? -7.992 -8.283 7.254 1.00 92.75 84 ALA A C 1
ATOM 582 O O . ALA A 1 84 ? -8.514 -8.834 6.280 1.00 92.75 8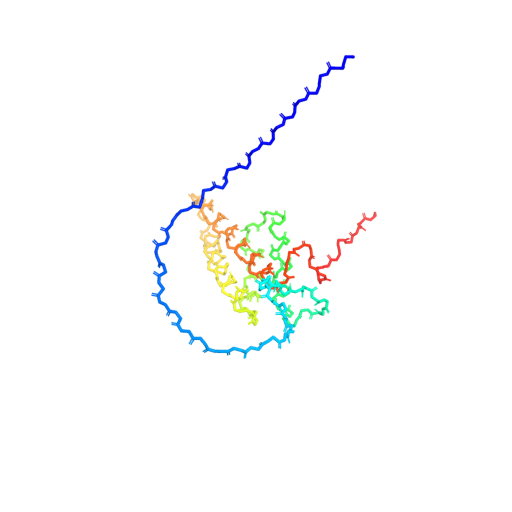4 ALA A O 1
ATOM 583 N N . ALA A 1 85 ? -8.609 -8.139 8.421 1.00 92.62 85 ALA A N 1
ATOM 584 C CA . ALA A 1 85 ? -10.019 -8.418 8.644 1.00 92.62 85 ALA A CA 1
ATOM 585 C C . ALA A 1 85 ? -10.905 -7.321 8.039 1.00 92.62 85 ALA A C 1
ATOM 587 O O . ALA A 1 85 ? -12.021 -7.613 7.610 1.00 92.62 85 ALA A O 1
ATOM 588 N N . ASP A 1 86 ? -10.405 -6.082 7.974 1.00 92.50 86 ASP A N 1
ATOM 589 C CA . ASP A 1 86 ? -11.099 -4.997 7.285 1.00 92.50 86 ASP A CA 1
ATOM 590 C C . ASP A 1 86 ? -11.150 -5.245 5.761 1.00 92.50 86 ASP A C 1
ATOM 592 O O . ASP A 1 86 ? -10.099 -5.416 5.127 1.00 92.50 86 ASP A O 1
ATOM 596 N N . PRO A 1 87 ? -12.348 -5.264 5.144 1.00 92.75 87 PRO A N 1
ATOM 597 C CA . PRO A 1 87 ? -12.487 -5.552 3.721 1.00 92.75 87 PRO A CA 1
ATOM 598 C C . PRO A 1 87 ? -11.857 -4.473 2.831 1.00 92.75 87 PRO A C 1
ATOM 600 O O . PRO A 1 87 ? -11.281 -4.823 1.804 1.00 92.75 87 PRO A O 1
ATOM 603 N N . GLY A 1 88 ? -11.889 -3.197 3.229 1.00 94.38 88 GLY A N 1
ATOM 604 C CA . GLY A 1 88 ? -11.308 -2.104 2.446 1.00 94.38 88 GLY A CA 1
ATOM 605 C C . GLY A 1 88 ? -9.782 -2.185 2.380 1.00 94.38 88 GLY A C 1
ATOM 606 O O . GLY A 1 88 ? -9.191 -2.088 1.303 1.00 94.38 88 GLY A O 1
ATOM 607 N N . VAL A 1 89 ? -9.133 -2.437 3.519 1.00 95.81 89 VAL A N 1
ATOM 608 C CA . VAL A 1 89 ? -7.681 -2.660 3.605 1.00 95.81 89 VAL A CA 1
ATOM 609 C C . VAL A 1 89 ? -7.283 -3.926 2.849 1.00 95.81 89 VAL A C 1
ATOM 611 O O . VAL A 1 89 ? -6.266 -3.928 2.152 1.00 95.81 89 VAL A O 1
ATOM 614 N N . ARG A 1 90 ? -8.087 -4.991 2.940 1.00 97.12 90 ARG A N 1
ATOM 615 C CA . ARG A 1 90 ? -7.836 -6.239 2.213 1.00 97.12 90 ARG A CA 1
ATOM 616 C C . ARG A 1 90 ? -7.879 -6.042 0.701 1.00 97.12 90 ARG A C 1
ATOM 618 O O . ARG A 1 90 ? -6.917 -6.414 0.033 1.00 97.12 90 ARG A O 1
ATOM 625 N N . GLU A 1 91 ? -8.935 -5.429 0.175 1.00 97.88 91 GLU A N 1
ATOM 626 C CA . GLU A 1 91 ? -9.089 -5.157 -1.261 1.00 97.88 91 GLU A CA 1
ATOM 627 C C . GLU A 1 91 ? -7.990 -4.230 -1.791 1.00 97.88 91 GLU A C 1
ATOM 629 O O . GLU A 1 91 ? -7.398 -4.488 -2.841 1.00 97.88 91 GLU A O 1
ATOM 634 N N . ALA A 1 92 ? -7.654 -3.171 -1.051 1.00 97.62 92 ALA A N 1
ATOM 635 C CA . ALA A 1 92 ? -6.544 -2.301 -1.424 1.00 97.62 92 ALA A CA 1
ATOM 636 C C . ALA A 1 92 ? -5.195 -3.044 -1.380 1.00 97.62 92 ALA A C 1
ATOM 638 O O . ALA A 1 92 ? -4.344 -2.852 -2.251 1.00 97.62 92 ALA A O 1
ATOM 639 N N . GLY A 1 93 ? -5.020 -3.953 -0.417 1.00 97.06 93 GLY A N 1
ATOM 640 C CA . GLY A 1 93 ? -3.875 -4.854 -0.339 1.00 97.06 93 GLY A CA 1
ATOM 641 C C . GLY A 1 93 ? -3.762 -5.806 -1.530 1.00 97.06 93 GLY A C 1
ATOM 642 O O . GLY A 1 93 ? -2.653 -6.089 -1.984 1.00 97.06 93 GLY A O 1
ATOM 643 N N . GLU A 1 94 ? -4.884 -6.291 -2.063 1.00 98.19 94 GLU A N 1
ATOM 644 C CA . GLU A 1 94 ? -4.909 -7.108 -3.282 1.00 98.19 94 GLU A CA 1
ATOM 645 C C . GLU A 1 94 ? -4.466 -6.308 -4.504 1.00 98.19 94 GLU A C 1
ATOM 647 O O . GLU A 1 94 ? -3.611 -6.777 -5.256 1.00 98.19 94 GLU A O 1
ATOM 652 N N . ARG A 1 95 ? -4.961 -5.075 -4.660 1.00 97.88 95 ARG A N 1
ATOM 653 C CA . ARG A 1 95 ? -4.526 -4.173 -5.739 1.00 97.88 95 ARG A CA 1
ATOM 654 C C . ARG A 1 95 ? -3.027 -3.895 -5.662 1.00 97.88 95 ARG A C 1
ATOM 656 O O . ARG A 1 95 ? -2.331 -4.026 -6.665 1.00 97.88 95 ARG A O 1
ATOM 663 N N . LEU A 1 96 ? -2.513 -3.607 -4.463 1.00 97.75 96 LEU A N 1
ATOM 664 C CA . LEU A 1 96 ? -1.077 -3.424 -4.252 1.00 97.75 96 LEU A CA 1
ATOM 665 C C . LEU A 1 96 ? -0.285 -4.695 -4.591 1.00 97.75 96 LEU A C 1
ATOM 667 O O . LEU A 1 96 ? 0.780 -4.602 -5.197 1.00 97.75 96 LEU A O 1
ATOM 671 N N . ALA A 1 97 ? -0.798 -5.883 -4.257 1.00 97.62 97 ALA A N 1
ATOM 672 C CA . ALA A 1 97 ? -0.131 -7.148 -4.569 1.00 97.62 97 ALA A CA 1
ATOM 673 C C . ALA A 1 97 ? -0.031 -7.414 -6.075 1.00 97.62 97 ALA A C 1
ATOM 675 O O . ALA A 1 97 ? 0.991 -7.932 -6.521 1.00 97.62 97 ALA A O 1
ATOM 676 N N . VAL A 1 98 ? -1.060 -7.059 -6.851 1.00 98.06 98 VAL A N 1
ATOM 677 C CA . VAL A 1 98 ? -1.050 -7.203 -8.315 1.00 98.06 98 VAL A CA 1
ATOM 678 C C . VAL A 1 98 ? 0.068 -6.363 -8.925 1.00 98.06 98 VAL A C 1
ATOM 680 O O . VAL A 1 98 ? 0.909 -6.903 -9.640 1.00 98.06 98 VAL A O 1
ATOM 683 N N . VAL A 1 99 ? 0.135 -5.076 -8.579 1.00 97.38 99 VAL A N 1
ATOM 684 C CA . VAL A 1 99 ? 1.161 -4.174 -9.127 1.00 97.38 99 VAL A CA 1
ATOM 685 C C . VAL A 1 99 ? 2.557 -4.537 -8.615 1.00 97.38 99 VAL A C 1
ATOM 687 O O . VAL A 1 99 ? 3.535 -4.492 -9.357 1.00 97.38 99 VAL A O 1
ATOM 690 N N . THR A 1 100 ? 2.659 -4.976 -7.358 1.00 96.62 100 THR A N 1
ATOM 691 C CA . THR A 1 100 ? 3.924 -5.466 -6.795 1.00 96.62 100 THR A CA 1
ATOM 692 C C . THR A 1 100 ? 4.439 -6.690 -7.540 1.00 96.62 100 THR A C 1
ATOM 694 O O . THR A 1 100 ? 5.635 -6.782 -7.807 1.00 96.62 100 THR A O 1
ATOM 697 N N . LYS A 1 101 ? 3.550 -7.625 -7.892 1.00 96.31 101 LYS A N 1
ATOM 698 C CA . LYS A 1 101 ? 3.915 -8.791 -8.693 1.00 96.31 101 LYS A CA 1
ATOM 699 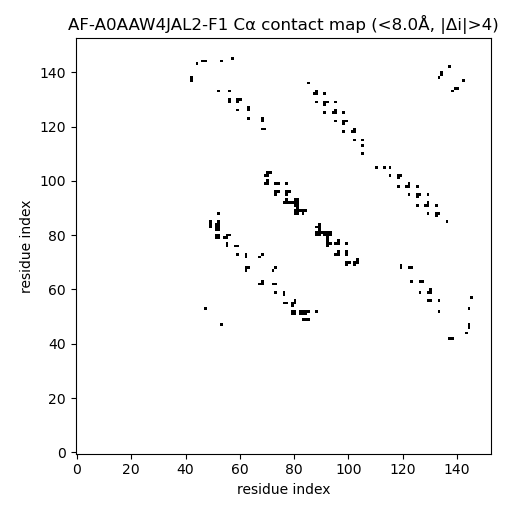C C . LYS A 1 101 ? 4.409 -8.365 -10.073 1.00 96.31 101 LYS A C 1
ATOM 701 O O . LYS A 1 101 ? 5.469 -8.815 -10.473 1.00 96.31 101 LYS A O 1
ATOM 706 N N . GLU A 1 102 ? 3.687 -7.479 -10.754 1.00 95.69 102 GLU A N 1
ATOM 707 C CA . GLU A 1 102 ? 4.083 -6.971 -12.073 1.00 95.69 102 GLU A CA 1
ATOM 708 C C . GLU A 1 102 ? 5.479 -6.325 -12.040 1.00 95.69 102 GLU A C 1
ATOM 710 O O . GLU A 1 102 ? 6.346 -6.678 -12.836 1.00 95.69 102 GLU A O 1
ATOM 715 N N . SER A 1 103 ? 5.736 -5.462 -11.053 1.00 94.94 103 SER A N 1
ATOM 716 C CA . SER A 1 103 ? 7.055 -4.852 -10.834 1.00 94.94 103 SER A CA 1
ATOM 717 C C . SER A 1 103 ? 8.145 -5.895 -10.537 1.00 94.94 103 SER A C 1
ATOM 719 O O . SER A 1 103 ? 9.258 -5.802 -11.056 1.00 94.94 103 SER A O 1
ATOM 721 N N . GLY A 1 104 ? 7.830 -6.925 -9.745 1.00 94.19 104 GLY A N 1
ATOM 722 C CA . GLY A 1 104 ? 8.740 -8.039 -9.471 1.00 94.19 104 GLY A CA 1
ATOM 723 C C . GLY A 1 104 ? 9.035 -8.898 -10.705 1.00 94.19 104 GLY A C 1
ATOM 724 O O . GLY A 1 104 ? 10.184 -9.274 -10.924 1.00 94.19 104 GLY A O 1
ATOM 725 N N . ASP A 1 105 ? 8.031 -9.168 -11.539 1.00 95.38 105 ASP A N 1
ATOM 726 C CA . ASP A 1 105 ? 8.177 -9.940 -12.775 1.00 95.38 105 ASP A CA 1
ATOM 727 C C . ASP A 1 105 ? 9.078 -9.194 -13.781 1.00 95.38 105 ASP A C 1
ATOM 729 O O . ASP A 1 105 ? 9.939 -9.809 -14.415 1.00 95.38 105 ASP A O 1
ATOM 733 N N . MET A 1 106 ? 8.957 -7.864 -13.875 1.00 94.06 106 MET A N 1
ATOM 734 C CA . MET A 1 106 ? 9.870 -7.025 -14.669 1.00 94.06 106 MET A CA 1
ATOM 735 C C . MET A 1 106 ? 11.294 -7.035 -14.111 1.00 94.06 106 MET A C 1
ATOM 737 O O . MET A 1 106 ? 12.253 -7.197 -14.865 1.00 94.06 106 MET A O 1
ATOM 741 N N . PHE A 1 107 ? 11.447 -6.942 -12.785 1.00 91.69 107 PHE A N 1
ATOM 742 C CA . PHE A 1 107 ? 12.759 -7.042 -12.143 1.00 91.69 107 PHE A CA 1
ATOM 743 C C . PHE A 1 107 ? 13.445 -8.383 -12.443 1.00 91.69 107 PHE A C 1
ATOM 745 O O . PHE A 1 107 ? 14.641 -8.416 -12.718 1.00 91.69 107 PHE A O 1
ATOM 752 N N . VAL A 1 108 ? 12.694 -9.488 -12.429 1.00 93.81 108 VAL A N 1
ATOM 753 C CA . VAL A 1 108 ? 13.217 -10.822 -12.764 1.00 93.81 108 VAL A CA 1
ATOM 754 C C . VAL A 1 108 ? 13.579 -10.935 -14.245 1.00 93.81 108 VAL A C 1
ATOM 756 O O . VAL A 1 108 ? 14.602 -11.537 -14.569 1.00 93.81 108 VAL A O 1
ATOM 759 N N . ARG A 1 109 ? 12.772 -10.359 -15.146 1.00 93.62 109 ARG A N 1
ATOM 760 C CA . ARG A 1 109 ? 13.082 -10.313 -16.584 1.00 93.62 109 ARG A CA 1
ATOM 761 C C . ARG A 1 109 ? 14.365 -9.539 -16.877 1.00 93.62 109 ARG A C 1
ATOM 763 O O . ARG A 1 109 ? 15.086 -9.932 -17.790 1.00 93.62 109 ARG A O 1
ATOM 770 N N . ASN A 1 110 ? 14.648 -8.494 -16.094 1.00 91.19 110 ASN A N 1
ATOM 771 C CA . ASN A 1 110 ? 15.878 -7.702 -16.159 1.00 91.19 110 ASN A CA 1
ATOM 772 C C . ASN A 1 110 ? 16.197 -7.210 -17.588 1.00 91.19 110 ASN A C 1
ATOM 774 O O . ASN A 1 110 ? 17.336 -7.297 -18.052 1.00 91.19 110 ASN A O 1
ATOM 778 N N . ASP A 1 111 ? 15.175 -6.730 -18.301 1.00 92.12 111 ASP A N 1
ATOM 779 C CA . ASP A 1 111 ? 15.332 -6.142 -19.631 1.00 92.12 111 ASP A CA 1
ATOM 780 C C . ASP A 1 111 ? 15.770 -4.672 -19.497 1.00 92.12 111 ASP A C 1
ATOM 782 O O . ASP A 1 111 ? 15.016 -3.859 -18.958 1.00 92.12 111 ASP A O 1
ATOM 786 N N . PRO A 1 112 ? 16.969 -4.293 -19.975 1.00 88.69 112 PRO A N 1
ATOM 787 C CA . PRO A 1 112 ? 17.469 -2.926 -19.847 1.00 88.69 112 PRO A CA 1
ATOM 788 C C . PRO A 1 112 ? 16.706 -1.900 -20.699 1.00 88.69 112 PRO A C 1
ATOM 790 O O . PRO A 1 112 ? 16.908 -0.703 -20.506 1.00 88.69 112 PRO A O 1
ATOM 793 N N . ASN A 1 113 ? 15.867 -2.336 -21.646 1.00 93.00 113 ASN A N 1
ATOM 794 C CA . ASN A 1 113 ? 15.071 -1.446 -22.497 1.00 93.00 113 ASN A CA 1
ATOM 795 C C . ASN A 1 113 ? 13.630 -1.279 -21.999 1.00 93.00 113 ASN A C 1
ATOM 797 O O . ASN A 1 113 ? 12.842 -0.572 -22.629 1.00 93.00 113 ASN A O 1
ATOM 801 N N . GLU A 1 114 ? 13.261 -1.960 -20.917 1.00 92.44 114 GLU A N 1
ATOM 802 C CA . GLU A 1 114 ? 11.904 -1.934 -20.399 1.00 92.44 114 GLU A CA 1
ATOM 803 C C . GLU A 1 114 ? 11.672 -0.697 -19.517 1.00 92.44 114 GLU A C 1
ATOM 805 O O . GLU A 1 114 ? 12.394 -0.451 -18.553 1.00 92.44 114 GLU A O 1
ATOM 810 N N . ASP A 1 115 ? 10.649 0.094 -19.853 1.00 92.31 115 ASP A N 1
ATOM 811 C CA . ASP A 1 115 ? 10.264 1.279 -19.083 1.00 92.31 115 ASP A CA 1
ATOM 812 C C . ASP A 1 115 ? 9.454 0.881 -17.839 1.00 92.31 115 ASP A C 1
ATOM 814 O O . ASP A 1 115 ? 8.328 0.384 -17.939 1.00 92.31 115 ASP A O 1
ATOM 818 N N . THR A 1 116 ? 10.018 1.117 -16.652 1.00 92.38 116 THR A N 1
ATOM 819 C CA . THR A 1 116 ? 9.351 0.843 -15.369 1.00 92.38 116 THR A CA 1
ATOM 820 C C . THR A 1 116 ? 8.412 1.963 -14.927 1.00 92.38 116 THR A C 1
ATOM 822 O O . THR A 1 116 ? 7.567 1.733 -14.059 1.00 92.38 116 THR A O 1
ATOM 825 N N . GLY A 1 117 ? 8.486 3.151 -15.539 1.00 94.56 117 GLY A N 1
ATOM 826 C CA . GLY A 1 117 ? 7.724 4.336 -15.139 1.00 94.56 117 GLY A CA 1
ATOM 827 C C . GLY A 1 117 ? 6.209 4.105 -15.013 1.00 94.56 117 GLY A C 1
ATOM 828 O O . GLY A 1 117 ? 5.624 4.481 -13.992 1.00 94.56 117 GLY A O 1
ATOM 829 N N . PRO A 1 118 ? 5.543 3.437 -15.976 1.00 96.31 118 PRO A N 1
ATOM 830 C CA . PRO A 1 118 ? 4.118 3.113 -15.870 1.00 96.31 118 PRO A CA 1
ATOM 831 C C . PRO A 1 118 ? 3.766 2.185 -14.697 1.00 96.31 118 PRO A C 1
ATOM 833 O O . PRO A 1 118 ? 2.659 2.241 -14.154 1.00 96.31 118 PRO A O 1
ATOM 836 N N . VAL A 1 119 ? 4.677 1.298 -14.302 1.00 96.25 119 VAL A N 1
ATOM 837 C CA . VAL A 1 119 ? 4.467 0.357 -13.190 1.00 96.25 119 VAL A CA 1
ATOM 838 C C . VAL A 1 119 ? 4.689 1.066 -11.864 1.00 96.25 119 VAL A C 1
ATOM 840 O O . VAL A 1 119 ? 3.871 0.925 -10.958 1.00 96.25 119 VAL A O 1
ATOM 843 N N . ASP A 1 120 ? 5.714 1.910 -11.788 1.00 95.88 120 ASP A N 1
ATOM 844 C CA . ASP A 1 120 ? 5.997 2.756 -10.630 1.00 95.88 120 ASP A CA 1
ATOM 845 C C . ASP A 1 120 ? 4.838 3.730 -10.351 1.00 95.88 120 ASP A C 1
ATOM 847 O O . ASP A 1 120 ? 4.415 3.898 -9.204 1.00 95.88 120 ASP A O 1
ATOM 851 N N . ALA A 1 121 ? 4.233 4.301 -11.400 1.00 97.38 121 ALA A N 1
ATOM 852 C CA . ALA A 1 121 ? 3.045 5.146 -11.281 1.00 97.38 121 ALA A CA 1
ATOM 853 C C . ALA A 1 121 ? 1.833 4.382 -10.714 1.00 97.38 121 ALA A C 1
ATOM 855 O O . ALA A 1 121 ? 1.154 4.881 -9.811 1.00 97.38 121 ALA A O 1
ATOM 856 N N . ARG A 1 122 ? 1.585 3.157 -11.198 1.00 97.50 122 ARG A N 1
ATOM 857 C CA . ARG A 1 122 ? 0.530 2.277 -10.663 1.00 97.50 122 ARG A CA 1
ATOM 858 C C . ARG A 1 122 ? 0.832 1.823 -9.237 1.00 97.50 122 ARG A C 1
ATOM 860 O O . ARG A 1 122 ? -0.091 1.670 -8.441 1.00 97.50 122 ARG A O 1
ATOM 867 N N . MET A 1 123 ? 2.106 1.650 -8.878 1.00 97.94 123 MET A N 1
ATOM 868 C CA . MET A 1 123 ? 2.497 1.316 -7.510 1.00 97.94 123 MET A CA 1
ATOM 869 C C . MET A 1 123 ? 2.159 2.476 -6.575 1.00 97.94 123 MET A C 1
ATOM 871 O O . MET A 1 123 ? 1.5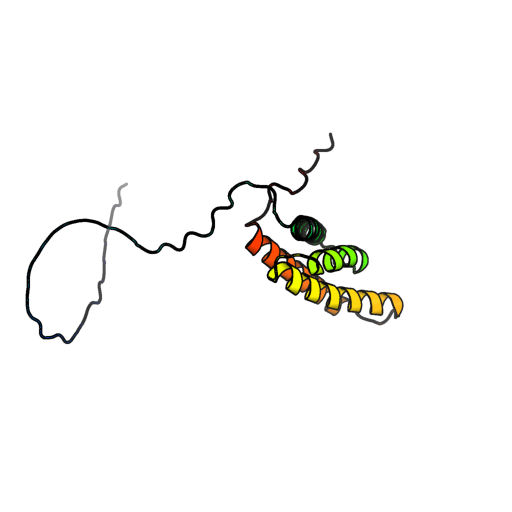06 2.266 -5.554 1.00 97.94 123 MET A O 1
ATOM 875 N N . ALA A 1 124 ? 2.529 3.703 -6.949 1.00 97.75 124 ALA A N 1
ATOM 876 C CA . ALA A 1 124 ? 2.195 4.901 -6.185 1.00 97.75 124 ALA A CA 1
ATOM 877 C C . ALA A 1 124 ? 0.673 5.092 -6.048 1.00 97.75 124 ALA A C 1
ATOM 879 O O . ALA A 1 124 ? 0.185 5.488 -4.988 1.00 97.75 124 ALA A O 1
ATOM 880 N N . GLU A 1 125 ? -0.101 4.789 -7.092 1.00 97.81 125 GLU A N 1
ATOM 881 C CA . GLU A 1 125 ? -1.564 4.798 -7.025 1.00 97.81 125 GLU A CA 1
ATOM 882 C C . GLU A 1 125 ? -2.096 3.748 -6.036 1.00 97.81 125 GLU A C 1
ATOM 884 O O . GLU A 1 125 ? -2.895 4.077 -5.157 1.00 97.81 125 GLU A O 1
ATOM 889 N N . ALA A 1 126 ? -1.616 2.505 -6.119 1.00 98.06 126 ALA A N 1
ATOM 890 C CA . ALA A 1 126 ? -2.035 1.428 -5.227 1.00 98.06 126 ALA A CA 1
A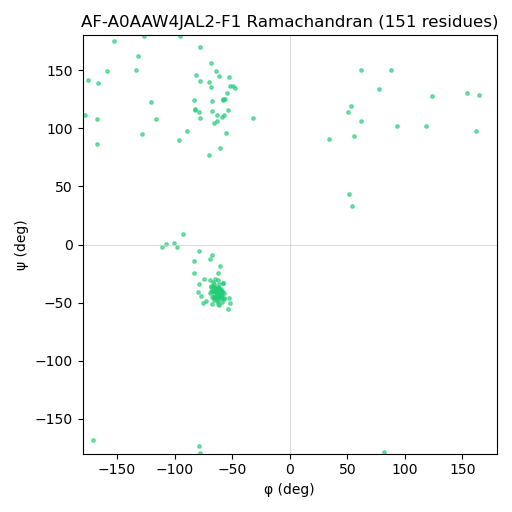TOM 891 C C . ALA A 1 126 ? -1.664 1.709 -3.760 1.00 98.06 126 ALA A C 1
ATOM 893 O O . ALA A 1 126 ? -2.465 1.451 -2.859 1.00 98.06 126 ALA A O 1
ATOM 894 N N . GLN A 1 127 ? -0.490 2.299 -3.516 1.00 97.94 127 GLN A N 1
ATOM 895 C CA . GLN A 1 127 ? -0.079 2.788 -2.200 1.00 97.94 127 GLN A CA 1
ATOM 896 C C . GLN A 1 127 ? -1.063 3.829 -1.660 1.00 97.94 127 GLN A C 1
ATOM 898 O O . GLN A 1 127 ? -1.538 3.693 -0.532 1.00 97.94 127 GLN A O 1
ATOM 903 N N . ARG A 1 128 ? -1.414 4.842 -2.466 1.00 97.69 128 ARG A N 1
ATOM 904 C CA . ARG A 1 128 ? -2.405 5.859 -2.077 1.00 97.69 128 ARG A CA 1
ATOM 905 C C . ARG A 1 128 ? -3.769 5.236 -1.806 1.00 97.69 128 ARG A C 1
ATOM 907 O O . ARG A 1 128 ? -4.386 5.586 -0.809 1.00 97.69 128 ARG A O 1
ATOM 914 N N . GLY A 1 129 ? -4.209 4.284 -2.629 1.00 97.69 129 GLY A N 1
ATOM 915 C CA . GLY A 1 129 ? -5.462 3.557 -2.414 1.00 97.69 129 GLY A CA 1
ATOM 916 C C . GLY A 1 129 ? -5.485 2.815 -1.075 1.00 97.69 129 GLY A C 1
ATOM 917 O O . GLY A 1 129 ? -6.461 2.908 -0.329 1.00 97.69 129 GLY A O 1
ATOM 918 N N . LEU A 1 130 ? -4.384 2.147 -0.720 1.00 97.56 130 LEU A N 1
ATOM 919 C CA . LEU A 1 130 ? -4.241 1.498 0.583 1.00 97.56 130 LEU A CA 1
ATOM 920 C C . LEU A 1 130 ? -4.193 2.516 1.731 1.00 97.56 130 LEU A C 1
ATOM 922 O O . LEU A 1 130 ? -4.847 2.303 2.749 1.00 97.56 130 LEU A O 1
ATOM 926 N N . LEU A 1 131 ? -3.502 3.647 1.566 1.00 96.62 131 LEU A N 1
ATOM 927 C CA . LEU A 1 131 ? -3.498 4.724 2.559 1.00 96.62 131 LEU A CA 1
ATOM 928 C C . LEU A 1 131 ? -4.899 5.320 2.771 1.00 96.62 131 LEU A C 1
ATOM 930 O O . LEU A 1 131 ? -5.283 5.596 3.909 1.00 96.62 131 LEU A O 1
ATOM 934 N N . THR A 1 132 ? -5.686 5.483 1.706 1.00 96.94 132 THR A N 1
ATOM 935 C CA . THR A 1 132 ? -7.080 5.933 1.790 1.00 96.94 132 THR A CA 1
ATOM 936 C C . THR A 1 132 ? -7.935 4.937 2.569 1.00 96.94 132 T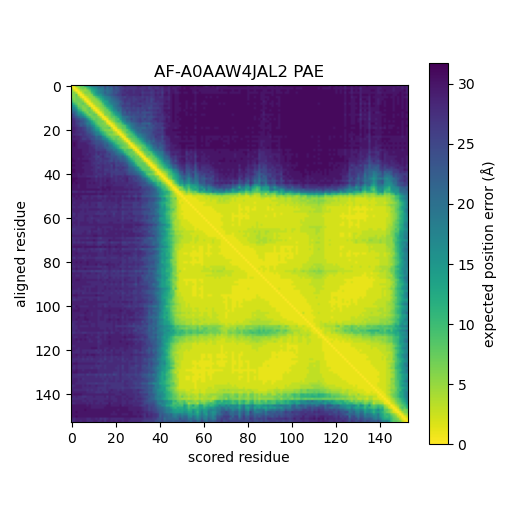HR A C 1
ATOM 938 O O . THR A 1 132 ? -8.665 5.358 3.464 1.00 96.94 132 THR A O 1
ATOM 941 N N . ALA A 1 133 ? -7.805 3.632 2.308 1.00 95.75 133 ALA A N 1
ATOM 942 C CA . ALA A 1 133 ? -8.512 2.600 3.073 1.00 95.75 133 ALA A CA 1
ATOM 943 C C . ALA A 1 133 ? -8.123 2.624 4.563 1.00 95.75 133 ALA A C 1
ATOM 945 O O . ALA A 1 133 ? -8.984 2.623 5.439 1.00 95.75 133 ALA A O 1
ATOM 946 N N . CYS A 1 134 ? -6.828 2.754 4.858 1.00 94.50 134 CYS A N 1
ATOM 947 C CA . CYS A 1 134 ? -6.330 2.915 6.223 1.00 94.50 134 CYS A CA 1
ATOM 948 C C . CYS A 1 134 ? -6.875 4.173 6.911 1.00 94.50 134 CYS A C 1
ATOM 950 O O . CYS A 1 134 ? -7.215 4.135 8.091 1.00 94.50 134 CYS A O 1
ATOM 952 N N . THR A 1 135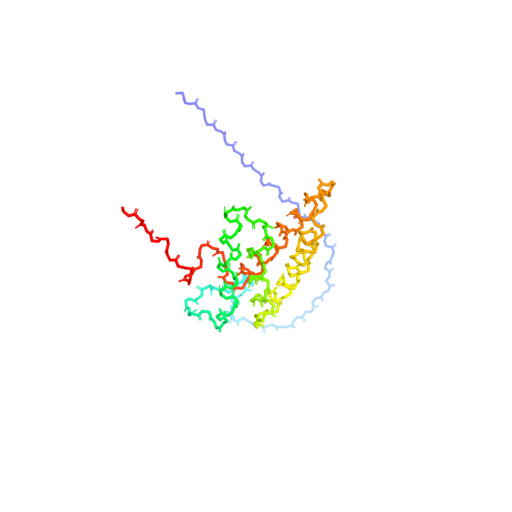 ? -6.986 5.280 6.175 1.00 93.50 135 THR A N 1
ATOM 953 C CA . THR A 1 135 ? -7.544 6.541 6.680 1.00 93.50 135 THR A CA 1
ATOM 954 C C . THR A 1 135 ? -9.044 6.427 6.945 1.00 93.50 135 THR A C 1
ATOM 956 O O . THR A 1 135 ? -9.535 6.977 7.926 1.00 93.50 135 THR A O 1
ATOM 959 N N . ALA A 1 136 ? -9.779 5.683 6.116 1.00 92.94 136 ALA A N 1
ATOM 960 C CA . ALA A 1 136 ? -11.194 5.406 6.350 1.00 92.94 136 ALA A CA 1
ATOM 961 C C . ALA A 1 136 ? -11.413 4.536 7.600 1.00 92.94 136 ALA A C 1
ATOM 963 O O . ALA A 1 136 ? -12.372 4.758 8.335 1.00 92.94 136 ALA A O 1
ATOM 964 N N . LEU A 1 137 ? -10.509 3.585 7.860 1.00 90.94 137 LEU A N 1
ATOM 965 C CA . LEU A 1 137 ? -10.592 2.678 9.005 1.00 90.94 137 LEU A CA 1
ATOM 966 C C . LEU A 1 137 ? -10.164 3.333 10.329 1.00 90.94 137 LEU A C 1
ATOM 968 O O . LEU A 1 137 ? -10.817 3.145 11.353 1.00 90.94 137 LEU A O 1
ATOM 972 N N . PHE A 1 138 ? -9.057 4.077 10.325 1.00 89.81 138 PHE A N 1
ATOM 973 C CA . PHE A 1 138 ? -8.416 4.588 11.544 1.00 89.81 138 PHE A CA 1
ATOM 974 C C . PHE A 1 138 ? -8.513 6.109 11.719 1.00 89.81 138 PHE A C 1
ATOM 976 O O . PHE A 1 138 ? -8.049 6.638 12.729 1.00 89.81 138 PHE A O 1
ATOM 983 N N . GLY A 1 139 ? -9.105 6.819 10.759 1.00 89.62 139 GLY A N 1
ATOM 984 C CA . GLY A 1 139 ? -9.090 8.278 10.702 1.00 89.62 139 GLY A CA 1
ATOM 985 C C . GLY A 1 139 ? -7.796 8.841 10.094 1.00 89.62 139 GLY A C 1
ATOM 986 O O . GLY A 1 139 ? -6.920 8.085 9.659 1.00 89.62 139 GLY A O 1
ATOM 987 N N . PRO A 1 140 ? -7.663 10.179 10.031 1.00 89.19 140 PRO A N 1
ATOM 988 C CA . PRO A 1 140 ? -6.475 10.833 9.491 1.00 89.19 140 PRO A CA 1
ATOM 989 C C . PRO A 1 140 ? -5.225 10.528 10.325 1.00 89.19 140 PRO A C 1
ATOM 991 O O . PRO A 1 140 ? -5.290 10.345 11.539 1.00 89.19 140 PRO A O 1
ATOM 994 N N . GLN A 1 141 ? -4.072 10.498 9.658 1.00 85.25 141 GLN A N 1
ATOM 995 C CA . GLN A 1 141 ? -2.770 10.371 10.312 1.00 85.25 141 GLN A CA 1
ATOM 996 C C . GLN A 1 141 ? -2.407 11.637 11.122 1.00 85.25 141 GLN A C 1
ATOM 998 O O . GLN A 1 141 ? -2.870 12.724 10.769 1.00 85.25 141 GLN A O 1
ATOM 1003 N N . PRO A 1 142 ? -1.535 11.538 12.150 1.00 84.06 142 PRO A N 1
ATOM 1004 C CA . PRO A 1 142 ? -0.853 10.333 12.638 1.00 84.06 142 PRO A CA 1
ATOM 1005 C C . PRO A 1 142 ? -1.760 9.436 13.492 1.00 84.06 142 PRO A C 1
ATOM 1007 O O . PRO A 1 142 ? -2.539 9.913 14.313 1.00 84.06 142 PRO A O 1
ATOM 1010 N N . TRP A 1 143 ? -1.635 8.117 13.325 1.00 84.00 143 TRP A N 1
ATOM 1011 C CA . TRP A 1 143 ? -2.402 7.159 14.123 1.00 84.00 143 TRP A CA 1
ATOM 1012 C C . TRP A 1 143 ? -1.758 6.924 15.497 1.00 84.00 143 TRP A C 1
ATOM 1014 O O . TRP A 1 143 ? -0.532 6.859 15.587 1.00 84.00 143 TRP A O 1
ATOM 1024 N N . PRO A 1 144 ? -2.548 6.694 16.564 1.00 72.38 144 PRO A N 1
ATOM 1025 C CA . PRO A 1 144 ? -2.043 6.567 17.940 1.00 72.38 144 PRO A CA 1
ATOM 1026 C C . PRO A 1 144 ? -1.178 5.319 18.187 1.00 72.38 144 PRO A C 1
ATOM 1028 O O . PRO A 1 144 ? -0.581 5.170 19.248 1.00 72.38 144 PRO A O 1
ATOM 1031 N N . PHE A 1 145 ? -1.132 4.402 17.224 1.00 76.94 145 PHE A N 1
ATOM 1032 C CA . PHE A 1 145 ? -0.344 3.172 17.254 1.00 76.94 145 PHE A CA 1
ATOM 1033 C C . PHE A 1 145 ? 0.871 3.223 16.317 1.00 76.94 145 PHE A C 1
ATOM 1035 O O . PHE A 1 145 ? 1.582 2.224 16.177 1.00 76.94 145 PHE A O 1
ATOM 1042 N N . ALA A 1 146 ? 1.079 4.341 15.615 1.00 64.38 146 ALA A N 1
ATOM 1043 C CA . ALA A 1 146 ? 2.299 4.545 14.857 1.00 64.38 146 ALA A CA 1
ATOM 1044 C C . ALA A 1 146 ? 3.460 4.706 15.850 1.00 64.38 146 ALA A C 1
ATOM 1046 O O . ALA A 1 146 ? 3.298 5.401 16.857 1.00 64.38 146 ALA A O 1
ATOM 1047 N N . PRO A 1 147 ? 4.616 4.054 15.627 1.00 58.56 147 PRO A N 1
ATOM 1048 C CA . PRO A 1 147 ? 5.776 4.284 16.473 1.00 58.56 147 PRO A CA 1
ATOM 1049 C C . PRO A 1 147 ? 6.106 5.779 16.453 1.00 58.56 147 PRO A C 1
ATOM 1051 O O . PRO A 1 147 ? 6.271 6.352 15.375 1.00 58.56 147 PRO A O 1
ATOM 1054 N N . SER A 1 148 ? 6.183 6.407 17.632 1.00 50.59 148 SER A N 1
ATOM 1055 C CA . SER A 1 148 ? 6.679 7.780 17.734 1.00 50.59 148 SER A CA 1
ATOM 1056 C C . SER A 1 148 ? 8.032 7.860 17.033 1.00 50.59 148 SER A C 1
ATOM 1058 O O . SER A 1 148 ? 8.859 6.964 17.242 1.00 50.59 148 SER A O 1
ATOM 1060 N N . PRO A 1 149 ? 8.293 8.903 16.227 1.00 55.41 149 PRO A N 1
ATOM 1061 C CA . PRO A 1 149 ? 9.632 9.131 15.719 1.00 55.41 149 PRO A CA 1
ATOM 1062 C C . PRO A 1 149 ? 10.549 9.301 16.930 1.00 55.41 149 PRO A C 1
ATOM 1064 O O . PRO A 1 149 ? 10.439 10.272 17.679 1.00 55.41 149 PRO A O 1
ATOM 1067 N N . THR A 1 150 ? 11.413 8.318 17.175 1.00 44.38 150 THR A N 1
ATOM 1068 C CA . THR A 1 150 ? 12.454 8.438 18.189 1.00 44.38 150 THR A CA 1
ATOM 1069 C C . THR A 1 150 ? 13.359 9.577 17.741 1.00 44.38 150 THR A C 1
ATOM 1071 O O . THR A 1 150 ? 14.104 9.429 16.771 1.00 44.38 150 THR A O 1
ATOM 1074 N N . ALA A 1 151 ? 13.262 10.730 18.406 1.00 43.06 151 ALA A N 1
ATOM 1075 C CA . ALA A 1 151 ? 14.204 11.820 18.216 1.00 43.06 151 ALA A CA 1
ATOM 1076 C C . ALA A 1 151 ? 15.605 11.269 18.506 1.00 43.06 151 ALA A C 1
ATOM 1078 O O . ALA A 1 151 ? 15.908 10.871 19.631 1.00 43.06 151 ALA A O 1
ATOM 1079 N N . THR A 1 152 ? 16.424 11.161 17.465 1.00 45.91 152 THR A N 1
ATOM 1080 C CA . THR A 1 152 ? 17.838 10.826 17.618 1.00 45.91 152 THR A CA 1
ATOM 1081 C C . THR A 1 152 ? 18.522 12.115 18.063 1.00 45.91 152 THR A C 1
ATOM 1083 O O . THR A 1 152 ? 18.546 13.074 17.295 1.00 45.91 152 THR A O 1
ATOM 1086 N N . ASN A 1 153 ? 18.953 12.157 19.328 1.00 38.97 153 ASN A N 1
ATOM 1087 C CA . ASN A 1 153 ? 19.877 13.173 19.848 1.00 38.97 153 ASN A CA 1
ATOM 1088 C C . ASN A 1 153 ? 21.284 12.924 19.302 1.00 38.97 153 ASN A C 1
ATOM 1090 O O . ASN A 1 153 ? 21.646 11.729 19.187 1.00 38.97 153 ASN A O 1
#

Secondary structure (DSSP, 8-state):
---------------------------------------------S--S-HHHHHHHHHHHHHHHTT---HHHHHHHHHHHTT-SSHHHHHHHHHHHHHHHHHHHHHHHT-TT---HHHHHHHHHHHHHHHHHHHHHH-SSSPTTSPP-----

Nearest PDB structures (foldseek):
  2lk4-assembly1_A  TM=5.557E-01  e=2.195E+00  Homo sapiens
  6n1l-assembly1_A  TM=5.502E-01  e=8.017E+00  Borreliella burgdorferi B31
  2wb7-assembly2_B  TM=3.466E-01  e=2.700E+00  Thermococcus sp. 26-2
  8s9s-assembly1_4  TM=3.623E-01  e=8.892E+00  Homo sapiens